Protein AF-A0A7S3PN70-F1 (afdb_monomer_lite)

pLDDT: mean 92.46, std 7.38, range [63.41, 98.5]

Foldseek 3Di:
DQPDPDQDPPDPPCLVRDDPPVDDLQVNDVVSQVVLVVQQVVCVPPPDPDHGGSDPDDPDDLQVVLQVCCVPPPSVVVCCVVVVNHHDDPVSGDDGPVVVSD

InterPro domains:
  IPR000409 BEACH domain [PF02138] (1-102)
  IPR000409 BEACH domain [PS50197] (1-102)
  IPR000409 BEACH domain [SM01026] (1-102)
  IPR036372 BEACH domain superfamily [G3DSA:1.10.1540.10] (1-102)
  IPR036372 BEACH domain superfamily [SSF81837] (2-102)
  IPR050865 BEACH Domain-Containing [PTHR13743] (1-102)

Radius of gyration: 18.13 Å; chains: 1; bounding box: 34×47×40 Å

Organism: NCBI:txid215587

Sequence (102 aa):
DYSSGTLDFRIENASDTFRDLKKPIGALNPKRLEEFIEKYEALDTGYSEYPPFHYGSHYSNAGIVLHYLLRVEPFSTLAIDLQDGRFDRPDRLFFSMDNCWR

Secondary structure (DSSP, 8-state):
--S-SS--TT-SSTTTTS--TTS-GGGSSHHHHHHHHHHHHHHTTS--SS---S-SS-S--HHHHHHHTTTSTTHHHHHHHHTTTSPPPGGGS---HHHHH-

Structure (mmCIF, N/CA/C/O backbone):
data_AF-A0A7S3PN70-F1
#
_entry.id   AF-A0A7S3PN70-F1
#
loop_
_atom_site.group_PDB
_atom_site.id
_atom_site.type_symbol
_atom_site.label_atom_id
_atom_site.label_alt_id
_atom_site.label_comp_id
_atom_site.label_asym_id
_atom_site.label_entity_id
_atom_site.label_seq_id
_atom_site.pdbx_PDB_ins_code
_atom_site.Cartn_x
_atom_site.Cartn_y
_atom_site.Cartn_z
_atom_site.occupancy
_atom_site.B_iso_or_equiv
_atom_site.auth_seq_id
_atom_site.auth_comp_id
_atom_site.auth_asym_id
_atom_site.auth_atom_id
_atom_site.pdbx_PDB_model_num
ATOM 1 N N . ASP A 1 1 ? -0.448 13.934 5.111 1.00 87.00 1 ASP A N 1
ATOM 2 C CA . ASP A 1 1 ? -0.182 14.214 6.536 1.00 87.00 1 ASP A CA 1
ATOM 3 C C . ASP A 1 1 ? -1.020 13.315 7.450 1.00 87.00 1 ASP A C 1
ATOM 5 O O . ASP A 1 1 ? -2.242 13.350 7.366 1.00 87.00 1 ASP A O 1
ATOM 9 N N . TYR A 1 2 ? -0.365 12.500 8.284 1.00 91.69 2 TYR A N 1
ATOM 10 C CA . TYR A 1 2 ? -0.999 11.653 9.311 1.00 91.69 2 TYR A CA 1
ATOM 11 C C . TYR A 1 2 ? -0.454 11.932 10.723 1.00 91.69 2 TYR A C 1
ATOM 13 O O . TYR A 1 2 ? -0.701 11.160 11.647 1.00 91.69 2 TYR A O 1
ATOM 21 N N . SER A 1 3 ? 0.314 13.013 10.883 1.00 89.94 3 SER A N 1
ATOM 22 C CA . SER A 1 3 ? 1.023 13.352 12.122 1.00 89.94 3 SER A CA 1
ATOM 23 C C . SER A 1 3 ? 0.536 14.646 12.765 1.00 89.94 3 SER A C 1
ATOM 25 O O . SER A 1 3 ? 0.696 14.816 13.973 1.00 89.94 3 SER A O 1
ATOM 27 N N . SER A 1 4 ? -0.046 15.563 11.990 1.00 90.31 4 SER A N 1
ATOM 28 C CA . SER A 1 4 ? -0.531 16.836 12.524 1.00 90.31 4 SER A CA 1
ATOM 29 C C . SER A 1 4 ? -1.764 16.659 13.409 1.00 90.31 4 SER A C 1
ATOM 31 O O . SER A 1 4 ? -2.675 15.895 13.098 1.00 90.31 4 SER A O 1
ATOM 33 N N . GLY A 1 5 ? -1.832 17.430 14.500 1.00 92.19 5 GLY A N 1
ATOM 34 C CA . GLY A 1 5 ? -2.997 17.451 15.396 1.00 92.19 5 GLY A CA 1
ATOM 35 C C . GLY A 1 5 ? -4.238 18.124 14.794 1.00 92.19 5 GLY A C 1
ATOM 36 O O . GLY A 1 5 ? -5.338 18.001 15.325 1.00 92.19 5 GLY A O 1
ATOM 37 N N . THR A 1 6 ? -4.087 18.851 13.687 1.00 90.81 6 THR A N 1
ATOM 38 C CA . THR A 1 6 ? -5.192 19.416 12.906 1.00 90.81 6 THR A CA 1
ATOM 39 C C . THR A 1 6 ? -4.818 19.357 11.434 1.00 90.81 6 THR A C 1
ATOM 41 O O . THR A 1 6 ? -3.683 19.661 11.075 1.00 90.81 6 THR A O 1
ATOM 44 N N . LEU A 1 7 ? -5.772 18.960 10.595 1.00 88.94 7 LEU A N 1
ATOM 45 C CA . LEU A 1 7 ? -5.590 18.845 9.155 1.00 88.94 7 LEU A CA 1
ATOM 46 C C . LEU A 1 7 ? -6.233 20.053 8.468 1.00 88.94 7 LEU A C 1
ATOM 48 O O . LEU A 1 7 ? -7.457 20.193 8.485 1.00 88.94 7 LEU A O 1
ATOM 52 N N . ASP A 1 8 ? -5.414 20.931 7.890 1.00 86.00 8 ASP A N 1
ATOM 53 C CA . ASP A 1 8 ? -5.897 22.074 7.115 1.00 86.00 8 ASP A CA 1
ATOM 54 C C . ASP A 1 8 ? -6.009 21.707 5.630 1.00 86.00 8 ASP A C 1
ATOM 56 O O . ASP A 1 8 ? -5.028 21.391 4.962 1.00 86.00 8 ASP A O 1
ATOM 60 N N . PHE A 1 9 ? -7.231 21.759 5.105 1.00 87.75 9 PHE A N 1
ATOM 61 C CA . PHE A 1 9 ? -7.525 21.432 3.712 1.00 87.75 9 PHE A CA 1
ATOM 62 C C . PHE A 1 9 ? -7.370 22.616 2.749 1.00 87.75 9 PHE A C 1
ATOM 64 O O . PHE A 1 9 ? -7.576 22.446 1.550 1.00 87.75 9 PHE A O 1
ATOM 71 N N . ARG A 1 10 ? -7.062 23.819 3.247 1.00 85.56 10 ARG A N 1
ATOM 72 C CA . ARG A 1 10 ? -6.979 25.051 2.442 1.00 85.56 10 ARG A CA 1
ATOM 73 C C . ARG A 1 10 ? -5.554 25.414 2.025 1.00 85.56 10 ARG A C 1
ATOM 75 O O . ARG A 1 10 ? -5.357 26.457 1.412 1.00 85.56 10 ARG A O 1
ATOM 82 N N . ILE A 1 11 ? -4.573 24.582 2.366 1.00 77.25 11 ILE A N 1
ATOM 83 C CA . ILE A 1 11 ? -3.158 24.835 2.089 1.00 77.25 11 ILE A CA 1
ATOM 84 C C . ILE A 1 11 ? -2.921 24.906 0.571 1.00 77.25 11 ILE A C 1
ATOM 86 O O . ILE A 1 11 ? -3.230 23.968 -0.161 1.00 77.25 11 ILE A O 1
ATOM 90 N N . GLU A 1 12 ? -2.332 26.013 0.109 1.00 67.25 12 GLU A N 1
ATOM 91 C CA . GLU A 1 12 ? -2.021 26.245 -1.311 1.00 67.25 12 GLU A CA 1
ATOM 92 C C . GLU A 1 12 ? -0.874 25.348 -1.815 1.00 67.25 12 GLU A C 1
ATOM 94 O O . GLU A 1 12 ? -0.913 24.857 -2.944 1.00 67.25 12 GLU A O 1
ATOM 99 N N . ASN A 1 13 ? 0.111 25.050 -0.958 1.00 63.41 13 ASN A N 1
ATOM 100 C CA . ASN A 1 13 ? 1.149 24.050 -1.221 1.00 63.41 13 ASN A CA 1
ATOM 101 C C . ASN A 1 13 ? 0.667 22.658 -0.805 1.00 63.41 13 ASN A C 1
ATOM 103 O O . ASN A 1 13 ? 1.018 22.119 0.242 1.00 63.41 13 ASN A O 1
ATOM 107 N N . ALA A 1 14 ? -0.172 22.085 -1.661 1.00 65.25 14 ALA A N 1
ATOM 108 C CA . ALA A 1 14 ? -0.870 20.831 -1.422 1.00 65.25 14 ALA A CA 1
ATOM 109 C C . ALA A 1 14 ? 0.038 19.602 -1.196 1.00 65.25 14 ALA A C 1
ATOM 111 O O . ALA A 1 14 ? -0.487 18.578 -0.780 1.00 65.25 14 ALA A O 1
ATOM 112 N N . SER A 1 15 ? 1.354 19.656 -1.445 1.00 67.38 15 SER A N 1
ATOM 113 C CA . SER A 1 15 ? 2.236 18.472 -1.418 1.00 67.38 15 SER A CA 1
ATOM 114 C C . SER A 1 15 ? 2.387 17.809 -0.049 1.00 67.38 15 SER A C 1
ATOM 116 O O . SER A 1 15 ? 2.586 16.597 0.012 1.00 67.38 15 SER A O 1
ATOM 118 N N . ASP A 1 16 ? 2.294 18.575 1.039 1.00 73.25 16 ASP A N 1
ATOM 119 C CA . ASP A 1 16 ? 2.559 18.054 2.390 1.00 73.25 16 ASP A CA 1
ATOM 120 C C . ASP A 1 16 ? 1.319 17.354 2.976 1.00 73.25 16 ASP A C 1
ATOM 122 O O . ASP A 1 16 ? 1.396 16.363 3.717 1.00 73.25 16 ASP A O 1
ATOM 126 N N . THR A 1 17 ? 0.137 17.823 2.577 1.00 87.19 17 THR A N 1
ATOM 127 C CA . THR A 1 17 ? -1.152 17.302 3.041 1.00 87.19 17 THR A CA 1
ATOM 128 C C . THR A 1 17 ? -1.766 16.327 2.045 1.00 87.19 17 THR A C 1
ATOM 130 O O . THR A 1 17 ? -2.208 15.245 2.441 1.00 87.19 17 THR A O 1
ATOM 133 N N . PHE A 1 18 ? -1.774 16.687 0.763 1.00 90.69 18 PHE A N 1
ATOM 134 C CA . PHE A 1 18 ? -2.433 15.956 -0.307 1.00 90.69 18 PHE A CA 1
ATOM 135 C C . PHE A 1 18 ? -1.427 15.226 -1.191 1.00 90.69 18 PHE A C 1
ATOM 137 O O . PHE A 1 18 ? -0.389 15.739 -1.603 1.00 90.69 18 PHE A O 1
ATOM 144 N N . ARG A 1 19 ? -1.790 14.001 -1.557 1.00 92.12 19 ARG A N 1
ATOM 145 C CA . ARG A 1 19 ? -1.043 13.215 -2.532 1.00 92.12 19 ARG A CA 1
ATOM 146 C C . ARG A 1 19 ? -1.138 13.861 -3.915 1.00 92.12 19 ARG A C 1
ATOM 148 O O . ARG A 1 19 ? -2.236 14.166 -4.375 1.00 92.12 19 ARG A O 1
ATOM 155 N N . ASP A 1 20 ? -0.018 13.934 -4.631 1.00 91.56 20 ASP A N 1
ATOM 156 C CA . ASP A 1 20 ? -0.032 14.225 -6.066 1.00 91.56 20 ASP A CA 1
ATOM 157 C C . ASP A 1 20 ? -0.743 13.091 -6.825 1.00 91.56 20 ASP A C 1
ATOM 159 O O . ASP A 1 20 ? -0.216 11.986 -6.988 1.00 91.56 20 ASP A O 1
ATOM 163 N N . LEU A 1 21 ? -1.973 13.358 -7.270 1.00 93.19 21 LEU A N 1
ATOM 164 C CA . LEU A 1 21 ? -2.815 12.378 -7.954 1.00 93.19 21 LEU A CA 1
ATOM 165 C C . LEU A 1 21 ? -2.364 12.093 -9.392 1.00 93.19 21 LEU A C 1
ATOM 167 O O . LEU A 1 21 ? -2.814 11.104 -9.966 1.00 93.19 21 LEU A O 1
ATOM 171 N N . LYS A 1 22 ? -1.470 12.910 -9.964 1.00 94.81 22 LYS A N 1
ATOM 172 C CA . LYS A 1 22 ? -0.920 12.692 -11.312 1.00 94.81 22 LYS A CA 1
ATOM 173 C C . LYS A 1 22 ? 0.130 11.583 -11.336 1.00 94.81 22 LYS A C 1
ATOM 175 O O . LYS A 1 22 ? 0.472 11.092 -12.408 1.00 94.81 22 LYS A O 1
ATOM 180 N N . LYS A 1 23 ? 0.648 11.196 -10.166 1.00 95.00 23 LYS A N 1
ATOM 181 C CA . LYS A 1 23 ? 1.695 10.184 -10.013 1.00 95.00 23 LYS A CA 1
ATOM 182 C C . LYS A 1 23 ? 1.137 8.882 -9.426 1.00 95.00 23 LYS A C 1
ATOM 184 O O . LYS A 1 23 ? 0.257 8.929 -8.557 1.00 95.00 23 LYS A O 1
ATOM 189 N N . PRO A 1 24 ? 1.652 7.710 -9.842 1.00 96.31 24 PRO A N 1
ATOM 190 C CA . PRO A 1 24 ? 1.419 6.462 -9.121 1.00 96.31 24 PRO A CA 1
ATOM 191 C C . PRO A 1 24 ? 2.122 6.483 -7.754 1.00 96.31 24 PRO A C 1
ATOM 193 O O . PRO A 1 24 ? 3.057 7.254 -7.540 1.00 96.31 24 PRO A O 1
ATOM 196 N N . ILE A 1 25 ? 1.711 5.599 -6.835 1.00 95.44 25 ILE A N 1
ATOM 197 C CA . ILE A 1 25 ? 2.263 5.529 -5.465 1.00 95.44 25 ILE A CA 1
ATOM 198 C C . ILE A 1 25 ? 3.789 5.379 -5.468 1.00 95.44 25 ILE A C 1
ATOM 200 O O . ILE A 1 25 ? 4.485 6.104 -4.760 1.00 95.44 25 ILE A O 1
ATOM 204 N N . GLY A 1 26 ? 4.320 4.488 -6.311 1.00 95.12 26 GLY A N 1
ATOM 205 C CA . GLY A 1 26 ? 5.760 4.234 -6.395 1.00 95.12 26 GLY A CA 1
ATOM 206 C C . GLY A 1 26 ? 6.594 5.421 -6.890 1.00 95.12 26 GLY A C 1
ATOM 207 O O . GLY A 1 26 ? 7.806 5.396 -6.726 1.00 95.12 26 GLY A O 1
ATOM 208 N N . ALA A 1 27 ? 5.966 6.456 -7.458 1.00 96.44 27 ALA A N 1
ATOM 209 C CA . ALA A 1 27 ? 6.639 7.650 -7.973 1.00 96.44 27 ALA A CA 1
ATOM 210 C C . ALA A 1 27 ? 6.570 8.863 -7.026 1.00 96.44 27 ALA A C 1
ATOM 212 O O . ALA A 1 27 ? 7.052 9.943 -7.372 1.00 96.44 27 ALA A O 1
ATOM 213 N N . LEU A 1 28 ? 5.946 8.724 -5.851 1.00 94.12 28 LEU A N 1
ATOM 214 C CA . LEU A 1 28 ? 5.831 9.817 -4.879 1.00 94.12 28 LEU A CA 1
ATOM 215 C C . LEU A 1 28 ? 7.149 10.083 -4.145 1.00 94.12 28 LEU A C 1
ATOM 217 O O . LEU A 1 28 ? 7.456 11.232 -3.846 1.00 94.12 28 LEU A O 1
ATOM 221 N N . ASN A 1 29 ? 7.925 9.030 -3.873 1.00 94.25 29 ASN A N 1
ATOM 222 C CA . ASN A 1 29 ? 9.245 9.131 -3.260 1.00 94.25 29 ASN A CA 1
ATOM 223 C C . ASN A 1 29 ? 10.318 9.141 -4.367 1.00 94.25 29 ASN A C 1
ATOM 225 O O . ASN A 1 29 ? 10.470 8.120 -5.039 1.00 94.25 29 ASN A O 1
ATOM 229 N N . PRO A 1 30 ? 11.073 10.243 -4.552 1.00 95.50 30 PRO A N 1
ATOM 230 C CA . PRO A 1 30 ? 12.051 10.356 -5.634 1.00 95.50 30 PRO A CA 1
ATOM 231 C C . PRO A 1 30 ? 13.146 9.286 -5.597 1.00 95.50 30 PRO A C 1
ATOM 233 O O . PRO A 1 30 ? 13.481 8.732 -6.636 1.00 95.50 30 PRO A O 1
ATOM 236 N N . LYS A 1 31 ? 13.646 8.941 -4.403 1.00 96.81 31 LYS A N 1
ATOM 237 C CA . LYS A 1 31 ? 14.678 7.909 -4.240 1.00 96.81 31 LYS A CA 1
ATOM 238 C C . LYS A 1 31 ? 14.149 6.533 -4.646 1.00 96.81 31 LYS A C 1
ATOM 240 O O . LYS A 1 31 ? 14.797 5.798 -5.374 1.00 96.81 31 LYS A O 1
ATOM 245 N N . ARG A 1 32 ? 12.937 6.195 -4.202 1.00 95.31 32 ARG A N 1
ATOM 246 C CA . ARG A 1 32 ? 12.300 4.919 -4.560 1.00 95.31 32 ARG A CA 1
ATOM 247 C C . ARG A 1 32 ? 11.948 4.850 -6.051 1.00 95.31 32 ARG A C 1
ATOM 249 O O . ARG A 1 32 ? 11.971 3.775 -6.638 1.00 95.31 32 ARG A O 1
ATOM 256 N N . LEU A 1 33 ? 11.598 5.984 -6.658 1.00 97.31 33 LEU A N 1
ATOM 257 C CA . LEU A 1 33 ? 11.344 6.075 -8.093 1.00 97.31 33 LEU A CA 1
ATOM 258 C C . LEU A 1 33 ? 12.604 5.757 -8.905 1.00 97.31 33 LEU A C 1
ATOM 260 O O . LEU A 1 33 ? 12.503 5.012 -9.873 1.00 97.31 33 LEU A O 1
ATOM 264 N N . GLU A 1 34 ? 13.760 6.279 -8.496 1.00 98.06 34 GLU A N 1
ATOM 265 C CA . GLU A 1 34 ? 15.053 5.986 -9.126 1.00 98.06 34 GLU A CA 1
ATOM 266 C C . GLU A 1 34 ? 15.337 4.477 -9.125 1.00 98.06 34 GLU A C 1
ATOM 268 O O . GLU A 1 34 ? 15.537 3.900 -10.189 1.00 98.06 34 GLU A O 1
ATOM 273 N N . GLU A 1 35 ? 15.173 3.804 -7.980 1.00 96.94 35 GLU A N 1
ATOM 274 C CA . GLU A 1 35 ? 15.320 2.340 -7.871 1.00 96.94 35 GLU A CA 1
ATOM 275 C C . GLU A 1 35 ? 14.385 1.573 -8.835 1.00 96.94 35 GLU A C 1
ATOM 277 O O . GLU A 1 35 ? 14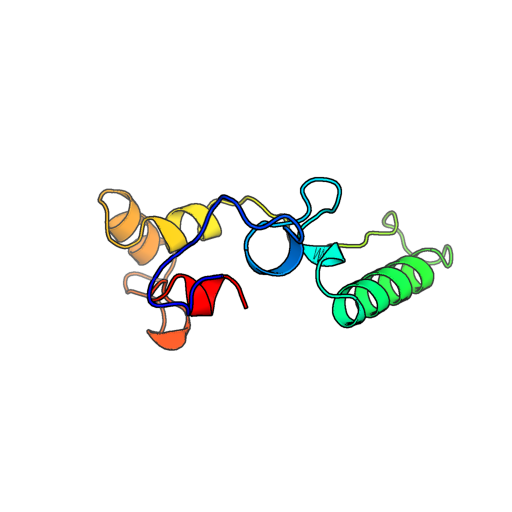.757 0.543 -9.405 1.00 96.94 35 GLU A O 1
ATOM 282 N N . PHE A 1 36 ? 13.150 2.054 -9.034 1.00 97.12 36 PHE A N 1
ATOM 283 C CA . PHE A 1 36 ? 12.209 1.434 -9.973 1.00 97.12 36 PHE A CA 1
ATOM 284 C C . PHE A 1 36 ? 12.581 1.664 -11.440 1.00 97.12 36 PHE A C 1
ATOM 286 O O . PHE A 1 36 ? 12.346 0.770 -12.255 1.00 97.12 36 PHE A O 1
ATOM 293 N N . ILE A 1 37 ? 13.128 2.835 -11.775 1.00 97.44 37 ILE A N 1
ATOM 294 C CA . ILE A 1 37 ? 13.603 3.156 -13.126 1.00 97.44 37 ILE A CA 1
ATOM 295 C C . ILE A 1 37 ? 14.838 2.312 -13.447 1.00 97.44 37 ILE A C 1
ATOM 297 O O . ILE A 1 37 ? 14.834 1.612 -14.454 1.00 97.44 37 ILE A O 1
ATOM 301 N N . GLU A 1 38 ? 15.830 2.272 -12.552 1.00 96.00 38 GLU A N 1
ATOM 302 C CA . GLU A 1 38 ? 17.041 1.456 -12.720 1.00 96.00 38 GLU A CA 1
ATOM 303 C C . GLU A 1 38 ? 16.700 -0.023 -12.936 1.00 96.00 38 GLU A C 1
ATOM 305 O O . GLU A 1 38 ? 17.233 -0.684 -13.830 1.00 96.00 38 GLU A O 1
ATOM 310 N N . LYS A 1 39 ? 15.758 -0.553 -12.144 1.00 94.06 39 LYS A N 1
ATOM 311 C CA . LYS A 1 39 ? 15.280 -1.927 -12.311 1.00 94.06 39 LYS A CA 1
ATOM 312 C C . LYS A 1 39 ? 14.616 -2.138 -13.671 1.00 94.06 39 LYS A C 1
ATOM 314 O O . LYS A 1 39 ? 14.838 -3.178 -14.288 1.00 94.06 39 LYS A O 1
ATOM 319 N N . TYR A 1 40 ? 13.776 -1.204 -14.110 1.00 95.81 40 TYR A N 1
ATOM 320 C CA . TYR A 1 40 ? 13.123 -1.294 -15.412 1.00 95.81 40 TYR A CA 1
ATOM 321 C C . TYR A 1 40 ? 14.164 -1.315 -16.539 1.00 95.81 40 TYR A C 1
ATOM 323 O O . TYR A 1 40 ? 14.127 -2.209 -17.378 1.00 95.81 40 TYR A O 1
ATOM 331 N N . GLU A 1 41 ? 15.120 -0.386 -16.523 1.00 95.00 41 GLU A N 1
ATOM 332 C CA . GLU A 1 41 ? 16.170 -0.268 -17.543 1.00 95.00 41 GLU A CA 1
ATOM 333 C C . GLU A 1 41 ? 17.066 -1.512 -17.595 1.00 95.00 41 GLU A C 1
ATOM 335 O O . GLU A 1 41 ? 17.393 -1.999 -18.676 1.00 95.00 41 GLU A O 1
ATOM 340 N N . ALA A 1 42 ? 17.404 -2.094 -16.439 1.00 91.81 42 ALA A N 1
ATOM 341 C CA . ALA A 1 42 ? 18.149 -3.351 -16.376 1.00 91.81 42 ALA A CA 1
ATOM 342 C C . ALA A 1 42 ? 17.378 -4.533 -17.001 1.00 91.81 42 ALA A C 1
ATOM 344 O O . ALA A 1 42 ? 17.980 -5.422 -17.612 1.00 91.81 42 ALA A O 1
ATOM 345 N N . LEU A 1 43 ? 16.048 -4.551 -16.863 1.00 92.12 43 LEU A N 1
ATOM 346 C CA . LEU A 1 43 ? 15.181 -5.559 -17.482 1.00 92.12 43 LEU A CA 1
ATOM 347 C C . LEU A 1 43 ? 14.998 -5.331 -18.990 1.00 92.12 43 LEU A C 1
ATOM 349 O O . LEU A 1 43 ? 14.834 -6.300 -19.730 1.00 92.12 43 LEU A O 1
ATOM 353 N N . ASP A 1 44 ? 15.078 -4.083 -19.451 1.00 90.75 44 ASP A N 1
ATOM 354 C CA . ASP A 1 44 ? 14.928 -3.686 -20.860 1.00 90.75 44 ASP A CA 1
ATOM 355 C C . ASP A 1 44 ? 16.184 -3.973 -21.713 1.00 90.75 44 ASP A C 1
ATOM 357 O O . ASP A 1 44 ? 16.340 -3.511 -22.839 1.00 90.75 44 ASP A O 1
ATOM 361 N N . THR A 1 45 ? 17.106 -4.787 -21.192 1.00 86.19 45 THR A N 1
ATOM 362 C CA . THR A 1 45 ? 18.349 -5.187 -21.871 1.00 86.19 45 THR A CA 1
ATOM 363 C C . THR A 1 45 ? 18.146 -6.249 -22.961 1.00 86.19 45 THR A C 1
ATOM 365 O O . THR A 1 45 ? 19.108 -6.652 -23.613 1.00 86.19 45 THR A O 1
ATOM 368 N N . GLY A 1 46 ? 16.911 -6.720 -23.175 1.00 75.06 46 GLY A N 1
ATOM 369 C CA . GLY A 1 46 ? 16.563 -7.704 -24.211 1.00 75.06 46 GLY A CA 1
ATOM 370 C C . GLY A 1 46 ? 16.923 -9.159 -23.878 1.00 75.06 46 GLY A C 1
ATOM 371 O O . GLY A 1 46 ? 16.689 -10.045 -24.696 1.00 75.06 46 GLY A O 1
ATOM 372 N N . TYR A 1 47 ? 17.462 -9.423 -22.682 1.00 77.06 47 TYR A N 1
ATOM 373 C CA . TYR A 1 47 ? 17.790 -10.774 -22.201 1.00 77.06 47 TYR A CA 1
ATOM 374 C C . TYR A 1 47 ? 16.666 -11.431 -21.383 1.00 77.06 47 TYR A C 1
ATOM 376 O O . TYR A 1 47 ? 16.777 -12.600 -21.014 1.00 77.06 47 TYR A O 1
ATOM 384 N N . SER A 1 48 ? 15.601 -10.690 -21.071 1.00 79.12 48 SER A N 1
ATOM 385 C CA . SER A 1 48 ? 14.459 -11.177 -20.294 1.00 79.12 48 SER A CA 1
ATOM 386 C C . SER A 1 48 ? 13.382 -11.765 -21.208 1.00 79.12 48 SER A C 1
ATOM 388 O O . SER A 1 48 ? 12.989 -11.144 -22.191 1.00 79.12 48 SER A O 1
ATOM 390 N N . GLU A 1 49 ? 12.855 -12.938 -20.847 1.00 87.44 49 GLU A N 1
ATOM 391 C CA . GLU A 1 49 ? 11.674 -13.542 -21.490 1.00 87.44 49 GLU A CA 1
ATOM 392 C C . GLU A 1 49 ? 10.394 -12.719 -21.242 1.00 87.44 49 GLU A C 1
ATOM 394 O O . GLU A 1 49 ? 9.431 -12.788 -22.005 1.00 87.44 49 GLU A O 1
ATOM 399 N N . TYR A 1 50 ? 10.389 -11.904 -20.185 1.00 87.25 50 TYR A N 1
ATOM 400 C CA . TYR A 1 50 ? 9.248 -11.093 -19.772 1.00 87.25 50 TYR A CA 1
ATOM 401 C C . TYR A 1 50 ? 9.456 -9.615 -20.115 1.00 87.25 50 TYR A C 1
ATOM 403 O O . TYR A 1 50 ? 10.586 -9.128 -19.983 1.00 87.25 50 TYR A O 1
ATOM 411 N N . PRO A 1 51 ? 8.383 -8.874 -20.463 1.00 93.38 51 PRO A N 1
ATOM 412 C CA . PRO A 1 51 ? 8.451 -7.426 -20.622 1.00 93.38 51 PRO A CA 1
ATOM 413 C C . PRO A 1 51 ? 9.001 -6.739 -19.361 1.00 93.38 51 PRO A C 1
ATOM 415 O O . PRO A 1 51 ? 8.679 -7.172 -18.248 1.00 93.38 51 PRO A O 1
ATOM 418 N N . PRO A 1 52 ? 9.788 -5.660 -19.504 1.00 94.81 52 PRO A N 1
ATOM 419 C CA . PRO A 1 52 ? 10.282 -4.895 -18.366 1.00 94.81 52 PRO A CA 1
ATOM 420 C C . PRO A 1 52 ? 9.128 -4.247 -17.589 1.00 94.81 52 PRO A C 1
ATOM 422 O O . PRO A 1 52 ? 8.080 -3.899 -18.139 1.00 94.81 52 PRO A O 1
ATOM 425 N N . PHE A 1 53 ? 9.309 -4.085 -16.278 1.00 94.88 53 PHE A N 1
ATOM 426 C CA . PHE A 1 53 ? 8.282 -3.545 -15.391 1.00 94.88 53 PHE A CA 1
ATOM 427 C C . PHE A 1 53 ? 8.888 -2.751 -14.235 1.00 94.88 53 PHE A C 1
ATOM 429 O O . PHE A 1 53 ? 9.945 -3.086 -13.706 1.00 94.88 53 PHE A O 1
ATOM 436 N N . HIS A 1 54 ? 8.161 -1.723 -13.797 1.00 96.31 54 HIS A N 1
ATOM 437 C CA . HIS A 1 54 ? 8.547 -0.912 -12.641 1.00 96.31 54 HIS A CA 1
ATOM 438 C C . HIS A 1 54 ? 8.177 -1.605 -11.320 1.00 96.31 54 HIS A C 1
ATOM 440 O O . HIS A 1 54 ? 8.953 -1.618 -10.367 1.00 96.31 54 HIS A O 1
ATOM 446 N N . TYR A 1 55 ? 6.993 -2.227 -11.252 1.00 95.75 55 TYR A N 1
ATOM 447 C CA . TYR A 1 55 ? 6.431 -2.765 -10.010 1.00 95.75 55 TYR A CA 1
ATOM 448 C C . TYR A 1 55 ? 6.209 -4.275 -10.114 1.00 95.75 55 TYR A C 1
ATOM 450 O O . TYR A 1 55 ? 5.411 -4.731 -10.925 1.00 95.75 55 TYR A O 1
ATOM 458 N N . GLY A 1 56 ? 6.896 -5.051 -9.270 1.00 93.12 56 GLY A N 1
ATOM 459 C CA . GLY A 1 56 ? 6.653 -6.498 -9.146 1.00 93.12 56 GLY A CA 1
ATOM 460 C C . GLY A 1 56 ? 5.441 -6.844 -8.273 1.00 93.12 56 GLY A C 1
ATOM 461 O O . GLY A 1 56 ? 4.999 -7.987 -8.258 1.00 93.12 56 GLY A O 1
ATOM 462 N N . SER A 1 57 ? 4.903 -5.855 -7.555 1.00 91.88 57 SER A N 1
ATOM 463 C CA . SER A 1 57 ? 3.728 -5.989 -6.697 1.00 91.88 57 SER A CA 1
ATOM 464 C C . SER A 1 57 ? 2.614 -5.088 -7.208 1.00 91.88 57 SER A C 1
ATOM 466 O O . SER A 1 57 ? 2.858 -3.947 -7.602 1.00 91.88 57 SER A O 1
ATOM 468 N N . HIS A 1 58 ? 1.383 -5.585 -7.162 1.00 95.56 58 HIS A N 1
ATOM 469 C CA . HIS A 1 58 ? 0.206 -4.826 -7.563 1.00 95.56 58 HIS A CA 1
ATOM 470 C C . HIS A 1 58 ? -0.372 -4.029 -6.383 1.00 95.56 58 HIS A C 1
ATOM 472 O O . HIS A 1 58 ? -0.336 -4.488 -5.240 1.00 95.56 58 HIS A O 1
ATOM 478 N N . TYR A 1 59 ? -0.952 -2.857 -6.658 1.00 95.31 59 TYR A N 1
ATOM 479 C CA . TYR A 1 59 ? -1.553 -1.981 -5.637 1.00 95.31 59 TYR A CA 1
ATOM 480 C C . TYR A 1 59 ? -2.871 -2.524 -5.058 1.00 95.31 59 TYR A C 1
ATOM 482 O O . TYR A 1 59 ? -3.392 -1.989 -4.085 1.00 95.31 59 TYR A O 1
ATOM 490 N N . SER A 1 60 ? -3.433 -3.567 -5.670 1.00 96.62 60 SER A N 1
ATOM 491 C CA . SER A 1 60 ? -4.665 -4.220 -5.236 1.00 96.62 60 SER A CA 1
ATOM 492 C C . SER A 1 60 ? -4.505 -5.732 -5.323 1.00 96.62 60 SER A C 1
ATOM 494 O O . SER A 1 60 ? -4.145 -6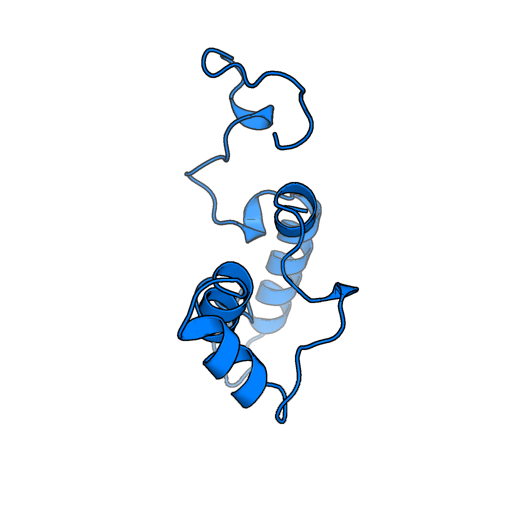.260 -6.375 1.00 96.62 60 SER A O 1
ATOM 496 N N . ASN A 1 61 ? -4.748 -6.419 -4.211 1.00 95.81 61 ASN A N 1
ATOM 497 C CA . ASN A 1 61 ? -4.832 -7.873 -4.124 1.00 95.81 61 ASN A CA 1
ATOM 498 C C . ASN A 1 61 ? -5.644 -8.268 -2.876 1.00 95.81 61 ASN A C 1
ATOM 500 O O . ASN A 1 61 ? -5.887 -7.435 -2.000 1.00 95.81 61 ASN A O 1
ATOM 504 N N . ALA A 1 62 ? -6.052 -9.537 -2.787 1.00 96.25 62 ALA A N 1
ATOM 505 C CA . ALA A 1 62 ? -6.864 -10.035 -1.674 1.00 96.25 62 ALA A CA 1
ATOM 506 C C . ALA A 1 62 ? -6.175 -9.872 -0.307 1.00 96.25 62 ALA A C 1
ATOM 508 O O . ALA A 1 62 ? -6.829 -9.499 0.663 1.00 96.25 62 ALA A O 1
ATOM 509 N N . GLY A 1 63 ? -4.854 -10.067 -0.237 1.00 96.12 63 GLY A N 1
ATOM 510 C CA . GLY A 1 63 ? -4.081 -9.879 0.993 1.00 96.12 63 GLY A CA 1
ATOM 511 C C . GLY A 1 63 ? -4.147 -8.443 1.521 1.00 96.12 63 GLY A C 1
ATOM 512 O O . GLY A 1 63 ? -4.328 -8.246 2.717 1.00 96.12 63 GLY A O 1
ATOM 513 N N . ILE A 1 64 ? -4.093 -7.439 0.638 1.00 96.75 64 ILE A N 1
ATOM 514 C CA . ILE A 1 64 ? -4.259 -6.022 1.010 1.00 96.75 64 ILE A CA 1
ATOM 515 C C . ILE A 1 64 ? -5.662 -5.763 1.576 1.00 96.75 64 ILE A C 1
ATOM 517 O O . ILE A 1 64 ? -5.800 -5.063 2.577 1.00 96.75 64 ILE A O 1
ATOM 521 N N . VAL A 1 65 ? -6.705 -6.338 0.966 1.00 97.88 65 VAL A N 1
ATOM 522 C CA . VAL A 1 65 ? -8.087 -6.194 1.458 1.00 97.88 65 VAL A CA 1
ATOM 523 C C . VAL A 1 65 ? -8.222 -6.780 2.864 1.00 97.88 65 VAL A C 1
ATOM 525 O O . VAL A 1 65 ? -8.738 -6.111 3.758 1.00 97.88 65 VAL A O 1
ATOM 528 N N . LEU A 1 66 ? -7.703 -7.992 3.079 1.00 97.88 66 LEU A N 1
ATOM 529 C CA . LEU A 1 66 ? -7.706 -8.646 4.390 1.00 97.88 66 LEU A CA 1
ATOM 530 C C . LEU A 1 66 ? -6.886 -7.867 5.424 1.00 97.88 66 LEU A C 1
ATOM 532 O O . LEU A 1 66 ? -7.318 -7.728 6.564 1.00 97.88 66 LEU A O 1
ATOM 536 N N . HIS A 1 67 ? -5.741 -7.309 5.025 1.00 97.19 67 HIS A N 1
ATOM 537 C CA . HIS A 1 67 ? -4.902 -6.491 5.897 1.00 97.19 67 HIS A CA 1
ATOM 538 C C . HIS A 1 67 ? -5.653 -5.254 6.417 1.00 97.19 67 HIS A C 1
ATOM 540 O O . HIS A 1 67 ? -5.680 -5.028 7.625 1.00 97.19 67 HIS A O 1
ATOM 546 N N . TYR A 1 68 ? -6.316 -4.482 5.546 1.00 98.00 68 TYR A N 1
ATOM 547 C CA . TYR A 1 68 ? -7.064 -3.288 5.971 1.00 98.00 68 TYR A CA 1
ATOM 548 C C . TYR A 1 68 ? -8.341 -3.612 6.754 1.00 98.00 68 TYR A C 1
ATOM 550 O O . TYR A 1 68 ? -8.701 -2.877 7.675 1.00 98.00 68 TYR A O 1
ATOM 558 N N . LEU A 1 69 ? -9.031 -4.701 6.404 1.00 98.06 69 LEU A N 1
ATOM 559 C CA . LEU A 1 69 ? -10.307 -5.088 7.015 1.00 98.06 69 LEU A CA 1
ATOM 560 C C . LEU A 1 69 ? -10.158 -6.087 8.167 1.00 98.06 69 LEU A C 1
ATOM 562 O O . LEU A 1 69 ? -11.160 -6.59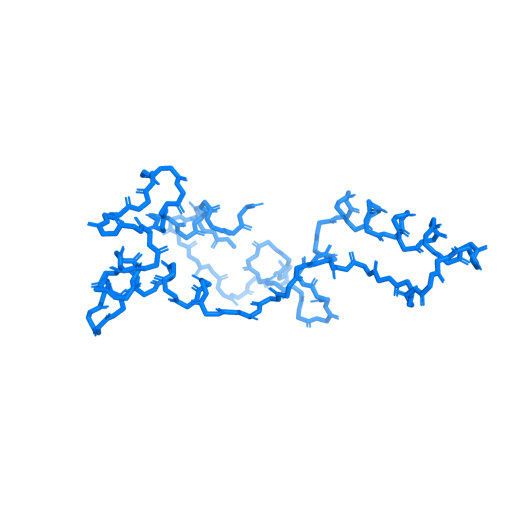6 8.653 1.00 98.06 69 LEU A O 1
ATOM 566 N N . LEU A 1 70 ? -8.938 -6.313 8.658 1.00 97.62 70 LEU A N 1
ATOM 567 C CA . LEU A 1 70 ? -8.593 -7.281 9.707 1.00 97.62 70 LEU A CA 1
ATOM 568 C C . LEU A 1 70 ? -9.503 -7.257 10.952 1.00 97.62 70 LEU A C 1
ATOM 570 O O . LEU A 1 70 ? -9.599 -8.250 11.661 1.00 97.62 70 LEU A O 1
ATOM 574 N N . ARG A 1 71 ? -10.126 -6.114 11.258 1.00 97.62 71 ARG A N 1
ATOM 575 C CA . ARG A 1 71 ? -10.972 -5.895 12.447 1.00 97.62 71 ARG A CA 1
ATOM 576 C C . ARG A 1 71 ? -12.474 -6.035 12.160 1.00 97.62 71 ARG A C 1
ATOM 578 O O . ARG A 1 71 ? -13.284 -5.656 13.001 1.00 97.62 71 ARG A O 1
ATOM 585 N N . VAL A 1 72 ? -12.844 -6.498 10.967 1.00 98.50 72 VAL A N 1
ATOM 586 C CA . VAL A 1 72 ? -14.224 -6.588 10.476 1.00 98.50 72 VAL A CA 1
ATOM 587 C C . VAL A 1 72 ? -14.483 -8.007 9.975 1.00 98.50 72 VAL A C 1
ATOM 589 O O . VAL A 1 72 ? -13.766 -8.505 9.113 1.00 98.50 72 VAL A O 1
ATOM 592 N N . GLU A 1 73 ? -15.542 -8.660 10.452 1.00 98.12 73 GLU A N 1
ATOM 593 C CA . GLU A 1 73 ? -15.974 -9.945 9.885 1.00 98.12 73 GLU A CA 1
ATOM 594 C C . GLU A 1 73 ? -16.657 -9.764 8.515 1.00 98.12 73 GLU A C 1
ATOM 596 O O . GLU A 1 73 ? -17.345 -8.761 8.307 1.00 98.12 73 GLU A O 1
ATOM 601 N N . PRO A 1 74 ? -16.510 -10.714 7.568 1.00 97.94 74 PRO A N 1
ATOM 602 C CA . PRO A 1 74 ? -15.815 -12.006 7.687 1.00 97.94 74 PRO A CA 1
ATOM 603 C C . PRO A 1 74 ? -14.293 -11.940 7.435 1.00 97.94 74 PRO A C 1
ATOM 605 O O . PRO A 1 74 ? -13.630 -12.970 7.335 1.00 97.94 74 PRO A O 1
ATOM 608 N N . PHE A 1 75 ? -13.719 -10.744 7.269 1.00 98.50 75 PHE A N 1
ATOM 609 C CA . PHE A 1 75 ? -12.327 -10.576 6.847 1.00 98.50 75 PHE A C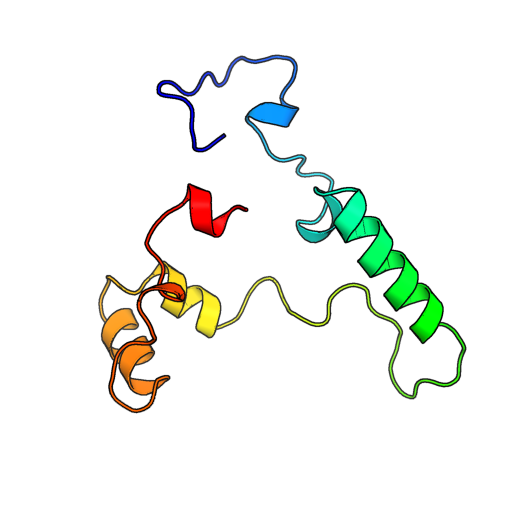A 1
ATOM 610 C C . PHE A 1 75 ? -11.316 -10.990 7.917 1.00 98.50 75 PHE A C 1
ATOM 612 O O . PHE A 1 75 ? -10.259 -11.493 7.548 1.00 98.50 75 PHE A O 1
ATOM 619 N N . SER A 1 76 ? -11.621 -10.856 9.213 1.00 98.25 76 SER A N 1
ATOM 620 C CA . SER A 1 76 ? -10.746 -11.390 10.270 1.00 98.25 76 SER A CA 1
ATOM 621 C C . SER A 1 76 ? -10.625 -12.911 10.173 1.00 98.25 76 SER A C 1
ATOM 623 O O . SER A 1 76 ? -9.508 -13.424 10.174 1.00 98.25 76 SER A O 1
ATOM 625 N N . THR A 1 77 ? -11.748 -13.624 10.018 1.00 98.38 77 THR A N 1
ATOM 626 C CA . THR A 1 77 ? -11.754 -15.083 9.813 1.00 98.38 77 THR A CA 1
ATOM 627 C C . THR A 1 77 ? -10.933 -15.470 8.581 1.00 98.38 77 THR A C 1
ATOM 629 O O . THR A 1 77 ? -10.020 -16.284 8.671 1.00 98.38 77 THR A O 1
ATOM 632 N N . LEU A 1 78 ? -11.167 -14.804 7.447 1.00 98.31 78 LEU A N 1
ATOM 633 C CA . LEU A 1 78 ? -10.417 -15.062 6.214 1.00 98.31 78 LEU A CA 1
ATOM 634 C C . LEU A 1 78 ? -8.915 -14.741 6.343 1.00 98.31 78 LEU A C 1
ATOM 636 O O . LEU A 1 78 ? -8.088 -15.410 5.728 1.00 98.31 78 LEU A O 1
ATOM 640 N N . ALA A 1 79 ? -8.542 -13.730 7.133 1.00 97.62 79 ALA A N 1
ATOM 641 C CA . ALA A 1 79 ? -7.144 -13.392 7.389 1.00 97.62 79 ALA A CA 1
ATOM 642 C C . ALA A 1 79 ? -6.440 -14.454 8.250 1.00 97.62 79 ALA A C 1
ATOM 644 O O . ALA A 1 79 ? -5.270 -14.741 8.011 1.00 97.62 79 ALA A O 1
ATOM 645 N N . ILE A 1 80 ? -7.150 -15.038 9.222 1.00 97.81 80 ILE A N 1
ATOM 646 C CA . ILE A 1 80 ? -6.679 -16.166 10.039 1.00 97.81 80 ILE A CA 1
ATOM 647 C C . ILE A 1 80 ? -6.495 -17.413 9.167 1.00 97.81 80 ILE A C 1
ATOM 649 O O . ILE A 1 80 ? -5.455 -18.064 9.248 1.00 97.81 80 ILE A O 1
ATOM 653 N N . ASP A 1 81 ? -7.469 -17.718 8.306 1.00 97.50 81 ASP A N 1
ATOM 654 C CA . ASP A 1 81 ? -7.411 -18.870 7.399 1.00 97.50 81 ASP A CA 1
ATOM 655 C C . ASP A 1 81 ? -6.232 -18.762 6.424 1.00 97.50 81 ASP A C 1
ATOM 657 O O . ASP A 1 81 ? -5.529 -19.742 6.183 1.00 97.50 81 ASP A O 1
ATOM 661 N N . LEU A 1 82 ? -5.968 -17.557 5.906 1.00 96.00 82 LEU A N 1
ATOM 662 C CA . LEU A 1 82 ? -4.817 -17.287 5.040 1.00 96.00 82 LEU A CA 1
ATOM 663 C C . LEU A 1 82 ? -3.466 -17.454 5.764 1.00 96.00 82 LEU A C 1
ATOM 665 O O . LEU A 1 82 ? -2.450 -17.671 5.108 1.00 96.00 82 LEU A O 1
ATOM 669 N N . GLN A 1 83 ? -3.439 -17.328 7.092 1.00 95.81 83 GLN 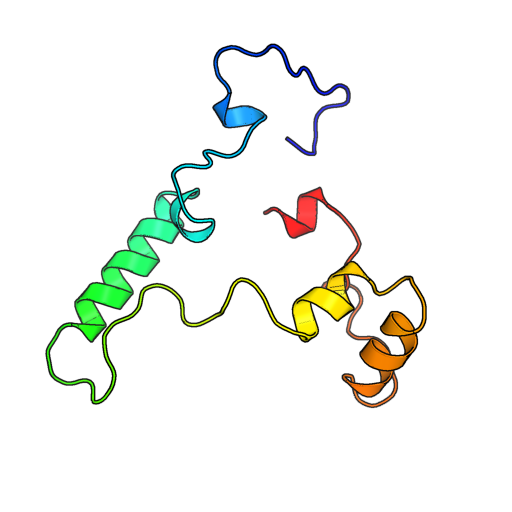A N 1
ATOM 670 C CA . GLN A 1 83 ? -2.229 -17.324 7.925 1.00 95.81 83 GLN A CA 1
ATOM 671 C C . GLN A 1 83 ? -2.142 -18.572 8.821 1.00 95.81 83 GLN A C 1
ATOM 673 O O . GLN A 1 83 ? -1.757 -18.504 9.993 1.00 95.81 83 GLN A O 1
ATOM 678 N N . ASP A 1 84 ? -2.492 -19.729 8.254 1.00 95.38 84 ASP A N 1
ATOM 679 C CA . ASP A 1 84 ? -2.390 -21.049 8.888 1.00 95.38 84 ASP A CA 1
ATOM 680 C C . ASP A 1 84 ? -3.140 -21.151 10.231 1.00 95.38 84 ASP A C 1
ATOM 682 O O . ASP A 1 84 ? -2.655 -21.736 11.204 1.00 95.38 84 ASP A O 1
ATOM 686 N N . GLY A 1 85 ? -4.338 -20.566 10.305 1.00 96.94 85 GLY A N 1
ATOM 687 C CA . GLY A 1 85 ? -5.229 -20.698 11.460 1.00 96.94 85 GLY A CA 1
ATOM 688 C C . GLY A 1 85 ? -4.887 -19.782 12.638 1.00 96.94 85 GLY A C 1
ATOM 689 O O . GLY A 1 85 ? -5.390 -19.985 13.745 1.00 96.94 85 GLY A O 1
ATOM 690 N N . ARG A 1 86 ? -4.052 -18.757 12.433 1.00 96.69 86 ARG A N 1
ATOM 691 C CA . ARG A 1 86 ? -3.765 -17.715 13.432 1.00 96.69 86 ARG A CA 1
ATOM 692 C C . ARG A 1 86 ? -3.549 -16.361 12.771 1.00 96.69 86 ARG A C 1
ATOM 694 O O . ARG A 1 86 ? -3.307 -16.274 11.579 1.00 96.69 86 ARG A O 1
ATOM 701 N N . PHE A 1 87 ? -3.584 -15.290 13.555 1.00 95.69 87 PHE A N 1
ATOM 702 C CA . PHE A 1 87 ? -3.162 -13.989 13.047 1.00 95.69 87 PHE A CA 1
ATOM 703 C C . PHE A 1 87 ? -1.670 -13.966 12.697 1.00 95.69 87 PHE A C 1
ATOM 705 O O . PHE A 1 87 ? -0.855 -14.677 13.294 1.00 95.69 87 PHE A O 1
ATOM 712 N N . ASP A 1 88 ? -1.325 -13.091 11.754 1.00 96.12 88 ASP A N 1
ATOM 713 C CA . ASP A 1 88 ? 0.061 -12.778 11.422 1.00 96.12 88 ASP A CA 1
ATOM 714 C C . ASP A 1 88 ? 0.788 -12.111 12.616 1.00 96.12 88 ASP A C 1
ATOM 716 O O . ASP A 1 88 ? 0.190 -11.731 13.626 1.00 96.12 88 ASP A O 1
ATOM 720 N N . ARG A 1 89 ? 2.109 -11.959 12.507 1.00 95.00 89 ARG A N 1
ATOM 721 C CA . ARG A 1 89 ? 2.944 -11.256 13.474 1.00 95.00 89 ARG A CA 1
ATOM 722 C C . ARG A 1 89 ? 2.42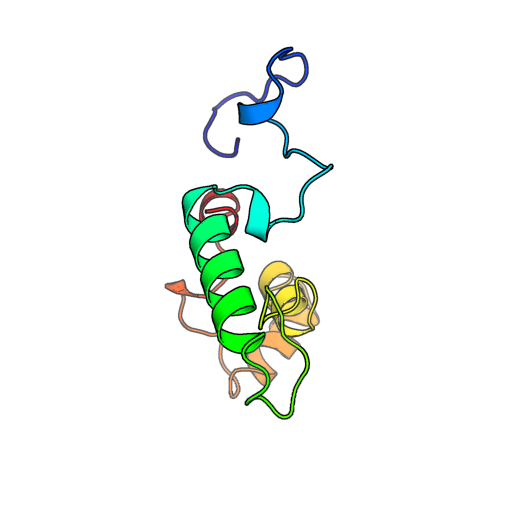9 -9.825 13.683 1.00 95.00 89 ARG A C 1
ATOM 724 O O . ARG A 1 89 ? 2.158 -9.140 12.694 1.00 95.00 89 ARG A O 1
ATOM 731 N N . PRO A 1 90 ? 2.343 -9.343 14.935 1.00 93.50 90 PRO A N 1
ATOM 732 C CA . PRO A 1 90 ? 1.763 -8.037 15.243 1.00 93.50 90 PRO A CA 1
ATOM 733 C C . PRO A 1 90 ? 2.372 -6.856 14.475 1.00 93.50 90 PRO A C 1
ATOM 735 O O . PRO A 1 90 ? 1.648 -5.933 14.116 1.00 93.50 90 PRO A O 1
ATOM 738 N N . ASP A 1 91 ? 3.674 -6.894 14.188 1.00 93.00 91 ASP A N 1
ATOM 739 C CA . ASP A 1 91 ? 4.410 -5.867 13.439 1.00 93.00 91 ASP A CA 1
ATOM 740 C C . ASP A 1 91 ? 4.049 -5.809 11.945 1.00 93.00 91 ASP A C 1
ATOM 742 O O . ASP A 1 91 ? 4.341 -4.812 11.288 1.00 93.00 91 ASP A O 1
ATOM 746 N N . ARG A 1 92 ? 3.388 -6.846 11.413 1.00 93.75 92 ARG A N 1
ATOM 747 C CA . ARG A 1 92 ? 2.913 -6.923 10.020 1.00 93.75 92 ARG A CA 1
ATOM 748 C C . ARG A 1 92 ? 1.410 -6.693 9.873 1.00 93.75 92 ARG A C 1
ATOM 750 O O . ARG A 1 92 ? 0.909 -6.601 8.753 1.00 93.75 92 ARG A O 1
ATOM 757 N N . LEU A 1 93 ? 0.673 -6.626 10.981 1.00 96.00 93 LEU A N 1
ATOM 758 C CA . LEU A 1 93 ? -0.766 -6.373 10.968 1.00 96.00 93 LEU A CA 1
ATOM 759 C C . LEU A 1 93 ? -1.057 -4.882 10.794 1.00 96.00 93 LEU A C 1
ATOM 761 O O . LEU A 1 93 ? -0.250 -4.020 11.126 1.00 96.00 93 LEU A O 1
ATOM 765 N N . PHE A 1 94 ? -2.250 -4.561 10.304 1.00 97.06 94 PHE A N 1
ATOM 766 C CA . PHE A 1 94 ? -2.678 -3.175 10.202 1.00 97.06 94 PHE A CA 1
ATOM 767 C C . PHE A 1 94 ? -2.972 -2.596 11.594 1.00 97.06 94 PHE A C 1
ATOM 769 O O . PHE A 1 94 ? -3.944 -2.978 12.261 1.00 97.06 94 PHE A O 1
ATOM 776 N N . PHE A 1 95 ? -2.138 -1.653 12.041 1.00 95.31 95 PHE A N 1
ATOM 777 C CA . PHE A 1 95 ? -2.326 -0.989 13.335 1.00 95.31 95 PHE A CA 1
ATOM 778 C C . PHE A 1 95 ? -2.274 0.542 13.311 1.00 95.31 95 PHE A C 1
ATOM 780 O O . PHE A 1 95 ? -2.771 1.155 14.254 1.00 95.31 95 PHE A O 1
ATOM 787 N N . SER A 1 96 ? -1.733 1.168 12.262 1.00 95.69 96 SER A N 1
ATOM 788 C CA . SER A 1 96 ? -1.607 2.627 12.164 1.00 95.69 96 SER A CA 1
ATOM 789 C C . SER A 1 96 ? -1.661 3.104 10.712 1.00 95.69 96 SER A C 1
ATOM 791 O O . SER A 1 96 ? -1.000 2.536 9.845 1.00 95.69 96 SER A O 1
ATOM 793 N N . MET A 1 97 ? -2.414 4.181 10.461 1.00 94.81 97 MET A N 1
ATOM 794 C CA . MET A 1 97 ? -2.478 4.840 9.148 1.00 94.81 97 MET A CA 1
ATOM 795 C C . MET A 1 97 ? -1.136 5.465 8.754 1.00 94.81 97 MET A C 1
ATOM 797 O O . MET A 1 97 ? -0.710 5.320 7.614 1.00 94.81 97 MET A O 1
ATOM 801 N N . ASP A 1 98 ? -0.457 6.118 9.702 1.00 94.50 98 ASP A N 1
ATOM 802 C CA . ASP A 1 98 ? 0.858 6.725 9.476 1.00 94.50 98 ASP A CA 1
ATOM 803 C C . ASP A 1 98 ? 1.911 5.660 9.153 1.00 94.50 98 ASP A C 1
ATOM 805 O O . ASP A 1 98 ? 2.660 5.812 8.194 1.00 94.50 98 ASP A O 1
ATOM 809 N N . ASN A 1 99 ? 1.919 4.546 9.893 1.00 93.62 99 ASN A N 1
ATOM 810 C CA . ASN A 1 99 ? 2.837 3.442 9.613 1.00 93.62 99 ASN A CA 1
ATOM 811 C C . ASN A 1 99 ? 2.572 2.822 8.232 1.00 93.62 99 ASN A C 1
ATOM 813 O O . ASN A 1 99 ? 3.514 2.570 7.497 1.00 93.62 99 ASN A O 1
ATOM 817 N N . CYS A 1 100 ? 1.301 2.637 7.866 1.00 94.62 100 CYS A N 1
ATOM 818 C CA . CYS A 1 100 ? 0.905 2.054 6.584 1.00 94.62 100 CYS A CA 1
ATOM 819 C C . CYS A 1 100 ? 1.231 2.951 5.372 1.00 94.62 100 CYS A C 1
ATOM 821 O O . CYS A 1 100 ? 1.401 2.451 4.263 1.00 94.62 100 CYS A O 1
ATOM 823 N N . TRP A 1 101 ? 1.299 4.272 5.563 1.00 93.31 101 TRP A N 1
ATOM 824 C CA . TRP A 1 101 ? 1.618 5.228 4.498 1.00 93.31 101 TRP A CA 1
ATOM 825 C C . TRP A 1 101 ? 3.122 5.360 4.199 1.00 93.31 101 TRP A C 1
ATOM 827 O O . TRP A 1 101 ? 3.475 5.713 3.072 1.00 93.31 101 TRP A O 1
ATOM 837 N N . ARG A 1 102 ? 3.986 5.137 5.195 1.00 88.44 102 ARG A N 1
ATOM 838 C CA . ARG A 1 102 ? 5.446 5.320 5.095 1.00 88.44 102 ARG A CA 1
ATOM 839 C C . ARG A 1 102 ? 6.121 4.213 4.287 1.00 88.44 102 ARG A C 1
ATOM 841 O O . ARG A 1 102 ? 7.045 4.561 3.516 1.00 88.44 102 ARG A O 1
#